Protein AF-A0A177K4I8-F1 (afdb_monomer)

Mean predicted aligned error: 11.08 Å

Foldseek 3Di:
DDDPPPVDPVVVVVVVVVVVCVVVVNDDDDDDDDPVRVVV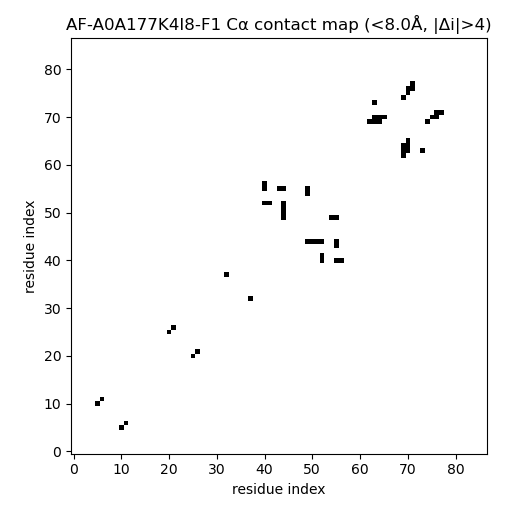LVVQCVVVVPPDSVRSVVVVVVCCVPDQVSVCVPVNHPDDPPPDDDD

Radius of gyration: 19.23 Å; Cα contacts (8 Å, |Δi|>4): 2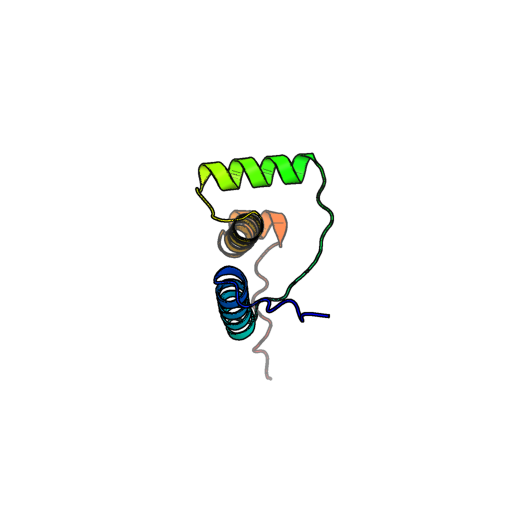9; chains: 1; bounding box: 69×24×41 Å

Structure (mmCIF, N/CA/C/O backbone):
data_AF-A0A177K4I8-F1
#
_entry.id   AF-A0A177K4I8-F1
#
loop_
_atom_site.group_PDB
_atom_site.id
_atom_site.type_symbol
_atom_site.label_atom_id
_atom_site.label_alt_id
_atom_site.label_comp_id
_atom_site.label_asym_id
_atom_site.label_entity_id
_atom_site.label_seq_id
_atom_site.pdbx_PDB_ins_code
_atom_site.Cartn_x
_atom_site.Cartn_y
_atom_site.Cartn_z
_atom_site.occupancy
_atom_site.B_iso_or_equiv
_atom_site.auth_seq_id
_atom_site.auth_comp_id
_atom_site.auth_asym_id
_atom_site.auth_atom_id
_atom_site.pdbx_PDB_model_num
ATOM 1 N N . MET A 1 1 ? 31.441 2.487 -32.619 1.00 40.69 1 MET A N 1
ATOM 2 C CA . MET A 1 1 ? 30.535 2.826 -31.500 1.00 40.69 1 MET A CA 1
ATOM 3 C C . MET A 1 1 ? 29.640 1.620 -31.264 1.00 40.69 1 MET A C 1
ATOM 5 O O . MET A 1 1 ? 28.864 1.345 -32.166 1.00 40.69 1 MET A O 1
ATOM 9 N N . PRO A 1 2 ? 29.776 0.831 -30.184 1.00 48.12 2 PRO A N 1
ATOM 10 C CA . PRO A 1 2 ? 28.866 -0.286 -29.979 1.00 48.12 2 PRO A CA 1
ATOM 11 C C . PRO A 1 2 ? 27.589 0.210 -29.290 1.00 48.12 2 PRO A C 1
ATOM 13 O O . PRO A 1 2 ? 27.647 0.854 -28.239 1.00 48.12 2 PRO A O 1
ATOM 16 N N . GLU A 1 3 ? 26.444 -0.072 -29.913 1.00 50.94 3 GLU A N 1
ATOM 17 C CA . GLU A 1 3 ? 25.116 0.063 -29.318 1.00 50.94 3 GLU A CA 1
ATOM 18 C C . GLU A 1 3 ? 25.059 -0.745 -28.018 1.00 50.94 3 GLU A C 1
ATOM 20 O O . GLU A 1 3 ? 25.390 -1.931 -27.974 1.00 50.94 3 GLU A O 1
ATOM 25 N N . LYS A 1 4 ? 24.661 -0.087 -26.926 1.00 49.38 4 LYS A N 1
ATOM 26 C CA . LYS A 1 4 ? 24.393 -0.758 -25.654 1.00 49.38 4 LYS A CA 1
ATOM 27 C C . LYS A 1 4 ? 23.102 -1.554 -25.794 1.00 49.38 4 LYS A C 1
ATOM 29 O O . LYS A 1 4 ? 22.016 -1.048 -25.515 1.00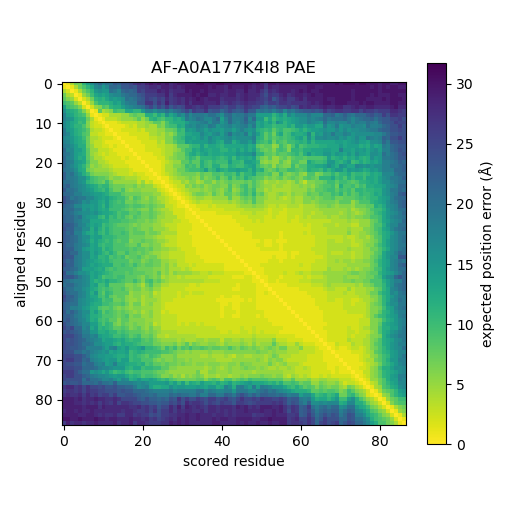 49.38 4 LYS A O 1
ATOM 34 N N . ASP A 1 5 ? 23.256 -2.811 -26.175 1.00 52.16 5 ASP A N 1
ATOM 35 C CA . ASP A 1 5 ? 22.253 -3.851 -26.030 1.00 52.16 5 ASP A CA 1
ATOM 36 C C . ASP A 1 5 ? 21.775 -3.896 -24.573 1.00 52.16 5 ASP A C 1
ATOM 38 O O . ASP A 1 5 ? 22.392 -4.473 -23.674 1.00 52.16 5 ASP A O 1
ATOM 42 N N . SER A 1 6 ? 20.633 -3.261 -24.316 1.00 51.97 6 SER A N 1
ATOM 43 C CA . SER A 1 6 ? 19.902 -3.347 -23.050 1.00 51.97 6 SER A CA 1
ATOM 44 C C . SER A 1 6 ? 19.171 -4.695 -22.940 1.00 51.97 6 SER A C 1
ATOM 46 O O . SER A 1 6 ? 17.999 -4.786 -22.575 1.00 51.97 6 SER A O 1
ATOM 48 N N . THR A 1 7 ? 19.882 -5.779 -23.249 1.00 56.94 7 THR A N 1
ATOM 49 C CA . THR A 1 7 ? 19.392 -7.164 -23.292 1.00 56.94 7 THR A CA 1
ATOM 50 C C . THR A 1 7 ? 19.588 -7.858 -21.944 1.00 56.94 7 THR A C 1
ATOM 52 O O . THR A 1 7 ? 19.722 -9.075 -21.849 1.00 56.94 7 THR A O 1
ATOM 55 N N . THR A 1 8 ? 19.609 -7.095 -20.853 1.00 66.31 8 THR A N 1
ATOM 56 C CA . THR A 1 8 ? 19.714 -7.642 -19.503 1.00 66.31 8 THR A CA 1
ATOM 57 C C . THR A 1 8 ? 18.370 -8.237 -19.071 1.00 66.31 8 THR A C 1
ATOM 59 O O . THR A 1 8 ? 17.295 -7.691 -19.327 1.00 66.31 8 THR A O 1
ATOM 62 N N . ARG A 1 9 ? 18.413 -9.384 -18.381 1.00 64.31 9 ARG A N 1
ATOM 63 C CA . ARG A 1 9 ? 17.241 -10.114 -17.849 1.00 64.31 9 ARG A CA 1
ATOM 64 C C . ARG A 1 9 ? 16.275 -9.210 -17.066 1.00 64.31 9 ARG A C 1
ATOM 66 O O . ARG A 1 9 ? 15.061 -9.403 -17.121 1.00 64.31 9 ARG A O 1
ATOM 73 N N . SER A 1 10 ? 16.816 -8.199 -16.386 1.00 64.19 10 SER A N 1
ATOM 74 C CA . SER A 1 10 ? 16.078 -7.159 -15.665 1.00 64.19 10 SER A CA 1
ATOM 75 C C . SER A 1 10 ? 15.182 -6.323 -16.584 1.00 64.19 10 SER A C 1
ATOM 77 O O . SER A 1 10 ? 14.010 -6.144 -16.269 1.00 64.19 10 SER A O 1
ATOM 79 N N . ALA A 1 11 ? 15.664 -5.892 -17.754 1.00 71.81 11 ALA A N 1
ATOM 80 C CA . ALA A 1 11 ? 14.879 -5.108 -18.709 1.00 71.81 11 ALA A CA 1
ATOM 81 C C . ALA A 1 11 ? 13.677 -5.901 -19.249 1.00 71.81 11 ALA A C 1
ATOM 83 O O . ALA A 1 11 ? 12.564 -5.377 -19.336 1.00 71.81 11 ALA A O 1
ATOM 84 N N . ARG A 1 12 ? 13.859 -7.200 -19.531 1.00 73.88 12 ARG A N 1
ATOM 85 C CA . ARG A 1 12 ? 12.753 -8.099 -19.913 1.00 73.88 12 ARG A CA 1
ATOM 86 C C . ARG A 1 12 ? 11.744 -8.289 -18.776 1.00 73.88 12 ARG A C 1
ATOM 88 O O . ARG A 1 12 ? 10.541 -8.278 -19.030 1.00 73.88 12 ARG A O 1
ATOM 95 N N . SER A 1 13 ? 12.214 -8.427 -17.536 1.00 71.88 13 SER A N 1
ATOM 96 C CA . SER A 1 13 ? 11.349 -8.529 -16.351 1.00 71.88 13 SER A CA 1
ATOM 97 C C . SER A 1 13 ? 10.513 -7.261 -16.146 1.00 71.88 13 SER A C 1
ATOM 99 O O . SER A 1 13 ? 9.297 -7.340 -15.978 1.00 71.88 13 SER A O 1
ATOM 101 N N . MET A 1 14 ? 11.135 -6.086 -16.276 1.00 78.19 14 MET A N 1
ATOM 102 C CA . MET A 1 14 ? 10.459 -4.792 -16.167 1.00 78.19 14 MET A CA 1
ATOM 103 C C . MET A 1 14 ? 9.413 -4.590 -17.266 1.00 78.19 14 MET A C 1
ATOM 105 O O . MET A 1 14 ? 8.308 -4.144 -16.971 1.00 78.19 14 MET A O 1
ATOM 109 N N . ARG A 1 15 ? 9.708 -4.988 -18.514 1.00 76.12 15 ARG A N 1
ATOM 110 C CA . ARG A 1 15 ? 8.720 -4.967 -19.609 1.00 76.12 15 ARG A CA 1
ATOM 111 C C . ARG A 1 15 ? 7.524 -5.876 -19.317 1.00 76.12 15 ARG A C 1
ATOM 113 O O . ARG A 1 15 ? 6.389 -5.453 -19.491 1.00 76.12 15 ARG A O 1
ATOM 120 N N . ARG A 1 16 ? 7.756 -7.097 -18.821 1.00 78.44 16 ARG A N 1
ATOM 121 C CA . ARG A 1 16 ? 6.675 -8.025 -18.428 1.00 78.44 16 ARG A CA 1
ATOM 122 C C . ARG A 1 16 ? 5.860 -7.521 -17.237 1.00 78.44 16 ARG A C 1
ATOM 124 O O . ARG A 1 16 ? 4.665 -7.784 -17.180 1.00 78.44 16 ARG A O 1
ATOM 131 N N . LYS A 1 17 ? 6.489 -6.844 -16.271 1.00 79.31 17 LYS A N 1
ATOM 132 C CA . LYS A 1 17 ? 5.779 -6.196 -15.158 1.00 79.31 17 LYS A CA 1
ATOM 133 C C . LYS A 1 17 ? 4.878 -5.083 -15.694 1.00 79.31 17 LYS A C 1
ATOM 135 O O . LYS A 1 17 ? 3.689 -5.106 -15.414 1.00 79.31 17 LYS A O 1
ATOM 140 N N . LYS A 1 18 ? 5.420 -4.206 -16.545 1.00 77.06 18 LYS A N 1
ATOM 141 C CA . LYS A 1 18 ? 4.672 -3.110 -17.168 1.00 77.06 18 LYS A CA 1
ATOM 142 C C . LYS A 1 18 ? 3.463 -3.607 -17.965 1.00 77.06 18 LYS A C 1
ATOM 144 O O . LYS A 1 18 ? 2.369 -3.120 -17.754 1.00 77.06 18 LYS A O 1
ATOM 149 N N . LEU A 1 19 ? 3.631 -4.633 -18.802 1.00 78.56 19 LEU A N 1
ATOM 150 C CA . LEU A 1 19 ? 2.513 -5.208 -19.562 1.00 78.56 19 LEU A CA 1
ATOM 151 C C . LEU A 1 19 ? 1.393 -5.752 -18.659 1.00 78.56 19 LEU A C 1
ATOM 153 O O . LEU A 1 19 ? 0.224 -5.639 -19.009 1.00 78.56 19 LEU A O 1
ATOM 157 N N . ARG A 1 20 ? 1.739 -6.332 -17.500 1.00 79.56 20 ARG A N 1
ATOM 158 C CA . ARG A 1 20 ? 0.745 -6.786 -16.514 1.00 79.56 20 ARG A CA 1
ATOM 159 C C . ARG A 1 20 ? 0.042 -5.619 -15.824 1.00 79.56 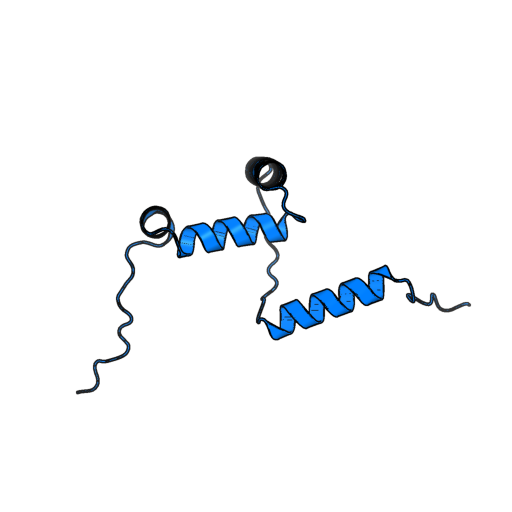20 ARG A C 1
ATOM 161 O O . ARG A 1 20 ? -1.165 -5.690 -15.640 1.00 79.56 20 ARG A O 1
ATOM 168 N N . GLU A 1 21 ? 0.786 -4.577 -15.459 1.00 82.44 21 GLU A N 1
ATOM 169 C CA . GLU A 1 21 ? 0.233 -3.335 -14.897 1.00 82.44 21 GLU A CA 1
ATOM 170 C C . GLU A 1 21 ? -0.754 -2.689 -15.887 1.00 82.44 21 GLU A C 1
ATOM 172 O O . GLU A 1 21 ? -1.894 -2.409 -15.522 1.00 82.44 21 GLU A O 1
ATOM 177 N N . ASP A 1 22 ? -0.352 -2.547 -17.153 1.00 78.31 22 ASP A N 1
ATOM 178 C CA . ASP A 1 22 ? -1.170 -1.953 -18.214 1.00 78.31 22 ASP A CA 1
ATOM 179 C C . ASP A 1 22 ? -2.450 -2.776 -18.464 1.00 78.31 22 ASP A C 1
ATOM 181 O O . ASP A 1 22 ? -3.544 -2.217 -18.536 1.00 78.31 22 ASP A O 1
ATOM 185 N N . ALA A 1 23 ? -2.342 -4.110 -18.531 1.00 78.44 23 ALA A N 1
ATOM 186 C CA . ALA A 1 23 ? -3.491 -4.999 -18.728 1.00 78.44 23 ALA A CA 1
ATOM 187 C C . ALA A 1 23 ? -4.493 -4.964 -17.562 1.00 78.44 23 ALA A C 1
ATOM 189 O O . ALA A 1 23 ? -5.689 -5.143 -17.774 1.00 78.44 23 ALA A O 1
ATOM 190 N N . ALA A 1 24 ? -4.017 -4.721 -16.340 1.00 81.81 24 ALA A N 1
ATOM 191 C CA . ALA A 1 24 ? -4.860 -4.587 -15.158 1.00 81.81 24 ALA A CA 1
ATOM 192 C C . ALA A 1 24 ? -5.354 -3.142 -14.926 1.00 81.81 24 ALA A C 1
ATOM 194 O O . ALA A 1 24 ? -5.988 -2.867 -13.911 1.00 81.81 24 ALA A O 1
ATOM 195 N N . GLY A 1 25 ? -5.082 -2.217 -15.856 1.00 87.00 25 GLY A N 1
ATOM 196 C CA . GLY A 1 25 ? -5.578 -0.841 -15.808 1.00 87.00 25 GLY A CA 1
ATOM 197 C C . GLY A 1 25 ? -4.873 0.057 -14.788 1.00 87.00 25 GLY A C 1
ATOM 198 O O . GLY A 1 25 ? -5.406 1.114 -14.439 1.00 87.00 25 GLY A O 1
ATOM 199 N N . TYR A 1 26 ? -3.684 -0.330 -14.309 1.00 81.62 26 TYR A N 1
ATOM 200 C CA . TYR A 1 26 ? -2.920 0.478 -13.360 1.00 81.62 26 TYR A CA 1
ATOM 201 C C . TYR A 1 26 ? -2.559 1.823 -13.996 1.00 81.62 26 TYR A C 1
ATOM 203 O O . TYR A 1 26 ? -2.004 1.892 -15.093 1.00 81.62 26 TYR A O 1
ATOM 211 N N . ARG A 1 27 ? -2.832 2.915 -13.279 1.00 83.69 27 ARG A N 1
ATOM 212 C CA . ARG A 1 27 ? -2.404 4.260 -13.676 1.00 83.69 27 ARG A CA 1
ATOM 213 C C . ARG A 1 27 ? -1.191 4.666 -12.858 1.00 83.69 27 ARG A C 1
ATOM 215 O O . ARG A 1 27 ? -1.195 4.558 -11.635 1.00 83.69 27 ARG A O 1
ATOM 222 N N . ARG A 1 28 ? -0.149 5.146 -13.538 1.00 81.06 28 ARG A N 1
ATOM 223 C CA . ARG A 1 28 ? 1.042 5.681 -12.878 1.00 81.06 28 ARG A CA 1
ATOM 224 C C . ARG A 1 28 ? 0.838 7.144 -12.536 1.00 81.06 28 ARG A C 1
ATOM 226 O O . ARG A 1 28 ? 0.562 7.953 -13.417 1.00 81.06 28 ARG A O 1
ATOM 233 N N . SER A 1 29 ? 1.079 7.462 -11.275 1.00 81.00 29 SER A N 1
ATOM 234 C CA . SER A 1 29 ? 1.065 8.821 -10.760 1.00 81.00 29 SER A CA 1
ATOM 235 C C . SER A 1 29 ? 2.341 9.075 -9.966 1.00 81.00 29 SER A C 1
ATOM 237 O O . SER A 1 29 ? 2.828 8.190 -9.261 1.00 81.00 29 SER A O 1
ATOM 239 N N . THR A 1 30 ? 2.884 10.285 -10.082 1.00 86.19 30 THR A N 1
ATOM 240 C CA . THR A 1 30 ? 4.074 10.714 -9.340 1.00 86.19 30 THR A CA 1
ATOM 241 C C . THR A 1 30 ? 3.649 11.690 -8.255 1.00 86.19 30 THR A C 1
ATOM 243 O O . THR A 1 30 ? 3.035 12.711 -8.556 1.00 86.19 30 THR A O 1
ATOM 246 N N . TYR A 1 31 ? 3.998 11.392 -7.003 1.00 85.44 31 TYR A N 1
ATOM 247 C CA . TYR A 1 31 ? 3.667 12.223 -5.846 1.00 85.44 31 TYR A CA 1
ATOM 248 C C . TYR A 1 31 ? 4.917 12.518 -5.019 1.00 85.44 31 TYR A C 1
ATOM 250 O O . TYR A 1 31 ? 5.781 11.653 -4.857 1.00 85.44 31 TYR A O 1
ATOM 258 N N . ALA A 1 32 ? 4.991 13.727 -4.466 1.00 90.25 32 ALA A N 1
ATOM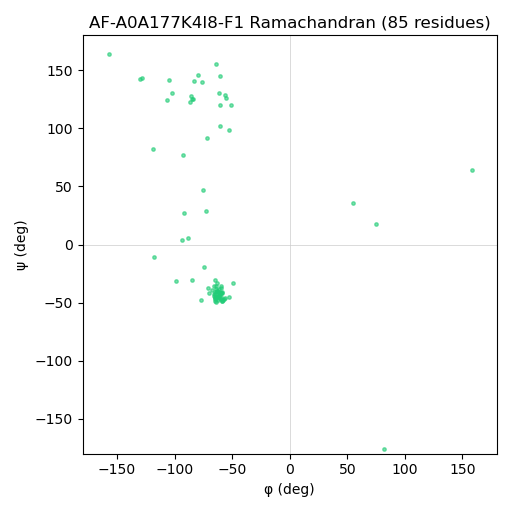 259 C CA . ALA A 1 32 ? 5.969 14.062 -3.441 1.00 90.25 32 ALA A CA 1
ATOM 260 C C . ALA A 1 32 ? 5.418 13.648 -2.071 1.00 90.25 32 ALA A C 1
ATOM 262 O O . ALA A 1 32 ? 4.320 14.052 -1.692 1.00 90.25 32 ALA A O 1
ATOM 263 N N . LEU A 1 33 ? 6.175 12.833 -1.338 1.00 90.00 33 LEU A N 1
ATOM 264 C CA . LEU A 1 33 ? 5.826 12.401 0.014 1.00 90.00 33 LEU A CA 1
ATOM 265 C C . LEU A 1 33 ? 6.683 13.149 1.031 1.00 90.00 33 LEU A C 1
ATOM 267 O O . LEU A 1 33 ? 7.876 13.360 0.807 1.00 90.00 33 LEU A O 1
ATOM 271 N N . SER A 1 34 ? 6.081 13.516 2.162 1.00 95.94 34 SER A N 1
ATOM 272 C CA . SER A 1 34 ? 6.837 14.065 3.289 1.00 95.94 34 SER A CA 1
ATOM 273 C C . SER A 1 34 ? 7.813 13.014 3.849 1.00 95.94 34 SER A C 1
ATOM 275 O O . SER A 1 34 ? 7.542 11.813 3.718 1.00 95.94 34 SER A O 1
ATOM 277 N N . PRO A 1 35 ? 8.911 13.418 4.517 1.00 95.69 35 PRO A N 1
ATOM 278 C CA . PRO A 1 35 ? 9.830 12.474 5.160 1.00 95.69 35 PRO A CA 1
ATOM 279 C C . PRO A 1 35 ? 9.110 11.506 6.110 1.00 95.69 35 PRO A C 1
ATOM 281 O O . PRO A 1 35 ? 9.279 10.293 6.007 1.00 95.69 35 PRO A O 1
ATOM 284 N N . THR A 1 36 ? 8.198 12.025 6.937 1.00 96.88 36 THR A N 1
ATOM 285 C CA . THR A 1 36 ? 7.372 11.225 7.852 1.00 96.88 36 THR A CA 1
ATOM 286 C C . THR A 1 36 ? 6.536 10.181 7.112 1.00 96.88 36 THR A C 1
ATOM 288 O O . THR A 1 36 ? 6.436 9.033 7.544 1.00 96.88 36 THR A O 1
ATOM 291 N N . SER A 1 37 ? 5.945 10.549 5.972 1.00 94.56 37 SER A N 1
ATOM 292 C CA . SER A 1 37 ? 5.159 9.621 5.153 1.00 94.56 37 SER A CA 1
ATOM 293 C C . SER A 1 37 ? 6.024 8.488 4.594 1.00 94.56 37 SER A C 1
ATOM 295 O O . SER A 1 37 ? 5.577 7.343 4.562 1.00 94.56 37 SER A O 1
ATOM 297 N N . ILE A 1 38 ? 7.263 8.781 4.187 1.00 94.94 38 ILE A N 1
ATOM 298 C CA . ILE A 1 38 ? 8.209 7.768 3.697 1.00 94.94 38 ILE A CA 1
ATOM 299 C C . ILE A 1 38 ? 8.558 6.781 4.815 1.00 94.94 38 ILE A C 1
ATOM 301 O O . ILE A 1 38 ? 8.509 5.571 4.587 1.00 94.94 38 ILE A O 1
ATOM 305 N N . ASP A 1 39 ? 8.839 7.274 6.021 1.00 97.06 39 ASP A N 1
ATOM 306 C CA . ASP A 1 39 ? 9.167 6.424 7.171 1.00 97.06 39 ASP A CA 1
ATOM 307 C C . ASP A 1 39 ? 8.012 5.490 7.544 1.00 97.06 39 ASP A C 1
ATOM 309 O O . ASP A 1 39 ? 8.221 4.308 7.829 1.00 97.06 39 ASP A O 1
ATOM 313 N N . ILE A 1 40 ? 6.778 5.998 7.514 1.00 96.19 40 ILE A N 1
ATOM 314 C CA . ILE A 1 40 ? 5.575 5.192 7.753 1.00 96.19 40 ILE A CA 1
ATOM 315 C C . ILE A 1 40 ? 5.445 4.102 6.683 1.00 96.19 40 ILE A C 1
ATOM 317 O O . ILE A 1 40 ? 5.255 2.932 7.023 1.00 96.19 40 ILE A O 1
ATOM 321 N N . VAL A 1 41 ? 5.596 4.454 5.401 1.00 95.81 41 VAL A N 1
ATOM 322 C CA . VAL A 1 41 ? 5.529 3.488 4.292 1.00 95.81 41 VAL A CA 1
ATOM 323 C C . VAL A 1 41 ? 6.602 2.408 4.438 1.00 95.81 41 VAL A C 1
ATOM 325 O O . VAL A 1 41 ? 6.300 1.231 4.247 1.00 95.81 41 VAL A O 1
ATOM 328 N N . GLU A 1 42 ? 7.833 2.754 4.820 1.00 96.50 42 GLU A N 1
ATOM 329 C CA . GLU A 1 42 ? 8.893 1.762 5.042 1.00 96.50 42 GLU A CA 1
ATOM 330 C C . GLU A 1 42 ? 8.596 0.833 6.222 1.00 96.50 42 GLU A C 1
ATOM 332 O O . GLU A 1 42 ? 8.753 -0.383 6.091 1.00 96.50 42 GLU A O 1
ATOM 337 N N . LYS A 1 43 ? 8.100 1.364 7.346 1.00 96.94 43 LYS A N 1
ATOM 338 C CA . LYS A 1 43 ? 7.703 0.546 8.505 1.00 96.94 43 LYS A CA 1
ATOM 339 C C . LYS A 1 43 ? 6.604 -0.452 8.139 1.00 96.94 43 LYS A C 1
ATOM 341 O O . LYS A 1 43 ? 6.698 -1.629 8.488 1.00 96.94 43 LYS A O 1
ATOM 346 N N . ILE A 1 44 ? 5.583 -0.010 7.403 1.00 95.88 44 ILE A N 1
ATOM 347 C CA . ILE A 1 44 ? 4.493 -0.884 6.942 1.00 95.88 44 ILE A CA 1
ATOM 348 C C . ILE A 1 44 ? 5.028 -1.919 5.949 1.00 95.88 44 ILE A C 1
ATOM 350 O O . ILE A 1 44 ? 4.714 -3.102 6.076 1.00 95.88 44 ILE A O 1
ATOM 354 N N . ARG A 1 45 ? 5.879 -1.502 5.001 1.00 96.88 45 ARG A N 1
ATOM 355 C CA . ARG A 1 45 ? 6.502 -2.401 4.022 1.00 96.88 45 ARG A CA 1
ATOM 356 C C . ARG A 1 45 ? 7.265 -3.530 4.707 1.00 96.88 45 ARG A C 1
ATOM 358 O O . ARG A 1 45 ? 7.109 -4.680 4.311 1.00 96.88 45 ARG A O 1
ATOM 365 N N . GLN A 1 46 ? 8.070 -3.213 5.720 1.00 96.25 46 GLN A N 1
ATOM 366 C CA . GLN A 1 46 ? 8.831 -4.206 6.482 1.00 96.25 46 GLN A CA 1
ATOM 367 C C . GLN A 1 46 ? 7.903 -5.145 7.259 1.00 96.25 46 GLN A C 1
ATOM 369 O O . GLN A 1 46 ? 8.048 -6.361 7.161 1.00 96.25 46 GLN A O 1
ATOM 374 N N . ARG A 1 47 ? 6.904 -4.595 7.962 1.00 96.56 47 ARG A N 1
ATOM 375 C CA . ARG A 1 47 ? 5.939 -5.377 8.749 1.00 96.56 47 ARG A CA 1
ATOM 376 C C . ARG A 1 47 ? 5.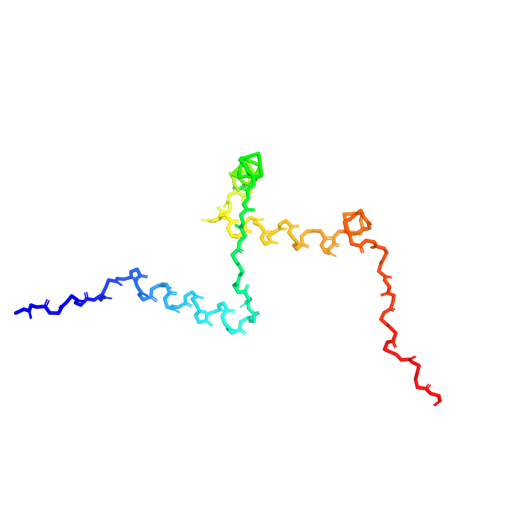125 -6.354 7.897 1.00 96.56 47 ARG A C 1
ATOM 378 O O . ARG A 1 47 ? 4.894 -7.476 8.328 1.00 96.56 47 ARG A O 1
ATOM 385 N N . LEU A 1 48 ? 4.686 -5.926 6.715 1.00 93.62 48 LEU A N 1
ATOM 386 C CA . LEU A 1 48 ? 3.878 -6.731 5.789 1.00 93.62 48 LEU A CA 1
ATOM 387 C C . LEU A 1 48 ? 4.719 -7.465 4.734 1.00 93.62 48 LEU A C 1
ATOM 389 O O . LEU A 1 48 ? 4.168 -8.093 3.835 1.00 93.62 48 LEU A O 1
ATOM 393 N N . THR A 1 49 ? 6.048 -7.363 4.826 1.00 94.69 49 THR A N 1
ATOM 394 C CA . THR A 1 49 ? 7.001 -8.030 3.926 1.00 94.69 49 THR A CA 1
ATOM 395 C C . THR A 1 49 ? 6.759 -7.722 2.439 1.00 94.69 49 THR A C 1
ATOM 397 O O . THR A 1 49 ? 6.950 -8.565 1.563 1.00 94.69 49 THR A O 1
ATOM 400 N N . LEU A 1 50 ? 6.336 -6.490 2.136 1.00 93.00 50 LEU A N 1
ATOM 401 C CA . LEU A 1 50 ? 5.936 -6.094 0.787 1.00 93.00 50 LEU A CA 1
ATOM 402 C C . LEU A 1 50 ? 7.144 -5.776 -0.114 1.00 93.00 50 LEU A C 1
ATOM 404 O O . LEU A 1 50 ? 8.154 -5.219 0.341 1.00 93.00 50 LEU A O 1
ATOM 408 N N . PRO A 1 51 ? 7.046 -6.086 -1.422 1.00 90.00 51 PRO A N 1
ATOM 409 C CA . PRO A 1 51 ? 8.191 -6.064 -2.331 1.00 90.00 51 PRO A CA 1
ATOM 410 C C . PRO A 1 51 ? 8.648 -4.652 -2.720 1.00 90.00 51 PRO A C 1
ATOM 412 O O . PRO A 1 51 ? 9.768 -4.480 -3.196 1.00 90.00 51 PRO A O 1
ATOM 415 N N . SER A 1 52 ? 7.803 -3.633 -2.558 1.00 92.00 52 SER A N 1
ATOM 416 C CA . SER A 1 52 ? 8.123 -2.256 -2.938 1.00 92.00 52 SER A CA 1
ATOM 417 C C . SER A 1 52 ? 7.280 -1.242 -2.168 1.00 92.00 52 SER A C 1
ATOM 419 O O . SER A 1 52 ? 6.239 -1.581 -1.610 1.00 92.00 52 SER A O 1
ATOM 421 N N . ARG A 1 53 ? 7.711 0.027 -2.178 1.00 91.69 53 ARG A N 1
ATOM 422 C CA . ARG A 1 53 ? 6.913 1.154 -1.660 1.00 91.69 53 ARG A CA 1
ATOM 423 C C . ARG A 1 53 ? 5.580 1.292 -2.387 1.00 91.69 53 ARG A C 1
ATOM 425 O O . ARG A 1 53 ? 4.568 1.533 -1.751 1.00 91.69 53 ARG A O 1
ATOM 432 N N . GLU A 1 54 ? 5.593 1.108 -3.705 1.00 90.88 54 GLU A N 1
ATOM 433 C CA . GLU A 1 54 ? 4.392 1.122 -4.546 1.00 90.88 54 GLU A CA 1
ATOM 434 C C . GLU A 1 54 ? 3.382 0.065 -4.080 1.00 90.88 54 GLU A C 1
ATOM 436 O O . GLU A 1 54 ? 2.220 0.391 -3.864 1.00 90.88 54 GLU A O 1
ATOM 441 N N . ALA A 1 55 ? 3.833 -1.171 -3.834 1.00 90.06 55 ALA A N 1
ATOM 442 C CA . ALA A 1 55 ? 2.970 -2.233 -3.322 1.00 90.06 55 ALA A CA 1
ATOM 443 C C . ALA A 1 55 ? 2.387 -1.881 -1.946 1.00 90.06 55 ALA A C 1
ATOM 445 O O . ALA A 1 55 ? 1.216 -2.144 -1.691 1.00 90.06 55 ALA A O 1
ATOM 446 N N . THR A 1 56 ? 3.178 -1.246 -1.078 1.00 95.00 56 THR A N 1
ATOM 447 C CA . THR A 1 56 ? 2.700 -0.771 0.225 1.00 95.00 56 THR A CA 1
ATOM 448 C C . THR A 1 56 ? 1.652 0.326 0.101 1.00 95.00 56 THR A C 1
ATOM 450 O O . THR A 1 56 ? 0.629 0.255 0.772 1.00 95.00 56 THR A O 1
ATOM 453 N N . ILE A 1 57 ? 1.884 1.330 -0.748 1.00 93.81 57 ILE A N 1
ATOM 454 C CA . ILE A 1 57 ? 0.930 2.424 -0.958 1.00 93.81 57 ILE A CA 1
ATOM 455 C C . ILE A 1 57 ? -0.382 1.866 -1.515 1.00 93.81 57 ILE A C 1
ATOM 457 O O . ILE A 1 57 ? -1.439 2.178 -0.976 1.00 93.81 57 ILE A O 1
ATOM 461 N N . ASN A 1 58 ? -0.320 0.983 -2.515 1.00 92.19 58 ASN A N 1
ATOM 462 C CA . ASN A 1 58 ? -1.514 0.345 -3.069 1.00 92.19 58 ASN A CA 1
ATOM 463 C C . ASN A 1 58 ? -2.269 -0.458 -2.004 1.00 92.19 58 ASN A C 1
ATOM 465 O O . ASN A 1 58 ? -3.463 -0.248 -1.836 1.00 92.19 58 ASN A O 1
ATOM 469 N N . ALA A 1 59 ? -1.577 -1.279 -1.207 1.00 93.00 59 ALA A N 1
ATOM 470 C CA . ALA A 1 59 ? -2.209 -2.051 -0.136 1.00 93.00 59 ALA A CA 1
ATOM 471 C C . ALA A 1 59 ? -2.902 -1.163 0.914 1.00 93.00 59 ALA A C 1
ATOM 473 O O . ALA A 1 59 ? -3.968 -1.515 1.413 1.00 93.00 59 ALA A O 1
ATOM 474 N N . ILE A 1 60 ? -2.321 -0.003 1.248 1.00 93.38 60 ILE A N 1
ATOM 475 C CA . ILE A 1 60 ? -2.945 0.970 2.157 1.00 93.38 60 ILE A CA 1
ATOM 476 C C . ILE A 1 60 ? -4.221 1.541 1.531 1.00 93.38 60 ILE A C 1
ATOM 478 O O . ILE A 1 60 ? -5.261 1.558 2.185 1.00 93.38 60 ILE A O 1
ATOM 482 N N . LEU A 1 61 ? -4.161 1.981 0.273 1.00 92.50 61 LEU A N 1
ATOM 483 C CA . LEU A 1 61 ? -5.311 2.569 -0.422 1.00 92.50 61 LEU A CA 1
ATOM 484 C C . LEU A 1 61 ? -6.442 1.549 -0.620 1.00 92.50 61 LEU A C 1
ATOM 486 O O . LEU A 1 61 ? -7.603 1.852 -0.357 1.00 92.50 61 LEU A O 1
ATOM 490 N N . GLU A 1 62 ? -6.107 0.317 -0.998 1.00 92.44 62 GLU A N 1
ATOM 491 C CA . GLU A 1 62 ? -7.055 -0.796 -1.119 1.00 92.44 62 GLU A CA 1
ATOM 492 C C . GLU A 1 62 ? -7.665 -1.167 0.242 1.00 92.44 62 GLU A C 1
ATOM 494 O O . GLU A 1 62 ? -8.852 -1.496 0.340 1.00 92.44 62 GLU A O 1
ATOM 499 N N . ARG A 1 63 ? -6.887 -1.071 1.330 1.00 91.56 63 ARG A N 1
ATOM 500 C CA . ARG A 1 63 ? -7.407 -1.280 2.685 1.00 91.56 63 ARG A CA 1
ATOM 501 C C . ARG A 1 63 ? -8.378 -0.178 3.103 1.00 91.56 63 ARG A C 1
ATOM 503 O O . ARG A 1 63 ? -9.392 -0.497 3.716 1.00 91.56 63 ARG A O 1
ATOM 510 N N . ILE A 1 64 ? -8.099 1.079 2.754 1.00 90.50 64 ILE A N 1
ATOM 511 C CA . ILE A 1 64 ? -9.018 2.202 2.993 1.00 90.50 64 ILE A CA 1
ATOM 512 C C . ILE A 1 64 ? -10.336 1.991 2.237 1.00 90.50 64 ILE A C 1
ATOM 514 O O . ILE A 1 64 ? -11.396 2.243 2.793 1.00 90.50 64 ILE A O 1
ATOM 518 N N . ASP A 1 65 ? -10.300 1.505 0.994 1.00 88.25 65 ASP A N 1
ATOM 519 C CA . ASP A 1 65 ? -11.518 1.307 0.196 1.00 88.25 65 ASP A CA 1
ATOM 520 C C . ASP A 1 65 ? -12.399 0.140 0.692 1.00 88.25 65 ASP A C 1
ATOM 522 O O . ASP A 1 65 ? -13.639 0.228 0.671 1.00 88.25 65 ASP A O 1
ATOM 526 N N . SER A 1 66 ? -11.749 -0.939 1.149 1.00 89.31 66 SER A N 1
ATOM 527 C CA . SER A 1 66 ? -12.390 -2.192 1.571 1.00 89.31 66 SER A CA 1
ATOM 528 C C . SER A 1 66 ? -12.877 -2.201 3.023 1.00 89.31 66 SER A C 1
ATOM 530 O O . SER A 1 66 ? -13.867 -2.873 3.319 1.00 89.31 66 SER A O 1
ATOM 532 N N . ASP A 1 67 ? -12.224 -1.470 3.927 1.00 91.44 67 ASP A N 1
ATOM 533 C CA . ASP A 1 67 ? -12.619 -1.372 5.333 1.00 91.44 67 ASP A CA 1
ATOM 534 C C . ASP A 1 67 ? -13.651 -0.256 5.531 1.00 91.44 67 ASP A C 1
ATOM 536 O O . ASP A 1 67 ? -13.404 0.902 5.207 1.00 91.44 67 ASP A O 1
ATOM 540 N N . ILE A 1 68 ? -14.823 -0.593 6.075 1.00 84.56 68 ILE A N 1
ATOM 541 C CA . ILE A 1 68 ? -15.936 0.355 6.197 1.00 84.56 68 ILE A CA 1
ATOM 542 C C . ILE A 1 68 ? -15.616 1.549 7.105 1.00 84.56 68 ILE A C 1
ATOM 544 O O . ILE A 1 68 ? -16.090 2.651 6.833 1.00 84.56 68 ILE A O 1
ATOM 548 N N . LEU A 1 69 ? -14.810 1.348 8.153 1.00 88.06 69 LEU A N 1
ATOM 549 C CA . LEU A 1 69 ? -14.465 2.405 9.100 1.00 88.06 69 LEU A CA 1
ATOM 550 C C . LEU A 1 69 ? -13.421 3.341 8.496 1.00 88.06 69 LEU A C 1
ATOM 552 O O . LEU A 1 69 ? -13.626 4.552 8.493 1.00 88.06 69 LEU A O 1
ATOM 556 N N . LEU A 1 70 ? -12.355 2.784 7.911 1.00 87.62 70 LEU A N 1
ATOM 557 C CA . LEU A 1 70 ? -11.328 3.589 7.238 1.00 87.62 70 LEU A CA 1
ATOM 558 C C . LEU A 1 70 ? -11.910 4.332 6.038 1.00 87.62 70 LEU A C 1
ATOM 560 O O . LEU A 1 70 ? -11.614 5.503 5.817 1.00 87.62 70 LEU A O 1
ATOM 564 N N . ARG A 1 71 ? -12.791 3.682 5.279 1.00 88.75 71 ARG A N 1
ATOM 565 C CA . ARG A 1 71 ? -13.497 4.341 4.189 1.00 88.75 71 ARG A CA 1
ATOM 566 C C . ARG A 1 71 ? -14.292 5.531 4.697 1.00 88.75 71 ARG A C 1
ATOM 568 O O . ARG A 1 71 ? -14.202 6.600 4.109 1.00 88.75 71 ARG A O 1
ATOM 575 N N . TYR A 1 72 ? -15.067 5.345 5.761 1.00 86.19 72 TYR A N 1
ATOM 576 C CA . TYR A 1 72 ? -15.858 6.428 6.327 1.00 86.19 72 TYR A CA 1
ATOM 577 C C . TYR A 1 72 ? -14.971 7.593 6.789 1.00 86.19 72 TYR A C 1
ATOM 579 O O . TYR A 1 72 ? -15.296 8.743 6.508 1.00 86.19 72 TYR A O 1
ATOM 587 N N . GLU A 1 73 ? -13.832 7.300 7.420 1.00 89.38 73 GLU A N 1
ATOM 588 C CA . GLU A 1 73 ? -12.867 8.298 7.895 1.00 89.38 73 GLU A CA 1
ATOM 589 C C . GLU A 1 73 ? -12.216 9.101 6.755 1.00 89.38 73 GLU A C 1
ATOM 591 O O . GLU A 1 73 ? -12.132 10.324 6.836 1.00 89.38 73 GLU A O 1
ATOM 596 N N . PHE A 1 74 ? -11.775 8.435 5.683 1.00 87.75 74 PHE A N 1
ATOM 597 C CA . PHE A 1 74 ? -10.984 9.072 4.621 1.00 87.75 74 PHE A CA 1
ATOM 598 C C . PHE A 1 74 ? -11.789 9.487 3.382 1.00 87.75 74 PHE A C 1
ATOM 600 O O . PHE A 1 74 ? -11.424 10.448 2.708 1.00 87.75 74 PHE A O 1
ATOM 607 N N . LEU A 1 75 ? -12.850 8.753 3.047 1.00 87.06 75 LEU A N 1
ATOM 608 C CA . LEU A 1 75 ? -13.646 8.918 1.822 1.00 87.06 75 LEU A CA 1
ATOM 609 C C . LEU A 1 75 ? -15.113 9.285 2.104 1.00 87.06 75 LEU A C 1
ATOM 611 O O . LEU A 1 75 ? -15.835 9.644 1.173 1.00 87.06 75 LEU A O 1
ATOM 615 N N . GLY A 1 76 ? -15.560 9.209 3.360 1.00 85.25 76 GLY A N 1
ATOM 616 C CA . GLY A 1 76 ? -16.948 9.438 3.749 1.00 85.25 76 GLY A CA 1
ATOM 617 C C . GLY A 1 76 ? -17.861 8.219 3.539 1.00 85.25 76 GLY A C 1
ATOM 618 O O . GLY A 1 76 ? -17.408 7.122 3.187 1.00 85.25 76 GLY A O 1
ATOM 619 N N . PRO A 1 77 ? -19.176 8.371 3.790 1.00 80.19 77 PRO A N 1
ATOM 620 C CA . PRO A 1 77 ? -20.133 7.285 3.618 1.00 80.19 77 PRO A CA 1
ATOM 621 C C . PRO A 1 77 ? -20.161 6.813 2.161 1.00 80.19 77 PRO A C 1
ATOM 623 O O . PRO A 1 77 ? -20.049 7.614 1.234 1.00 80.19 77 PRO A O 1
ATOM 626 N N . ARG A 1 78 ? -20.360 5.503 1.947 1.00 71.19 78 ARG A N 1
ATOM 627 C CA . ARG A 1 78 ? -20.675 4.982 0.609 1.00 71.19 78 ARG A CA 1
ATOM 628 C C . ARG A 1 78 ? -21.978 5.621 0.157 1.00 71.19 78 ARG A C 1
ATOM 630 O O . ARG A 1 78 ? -23.048 5.213 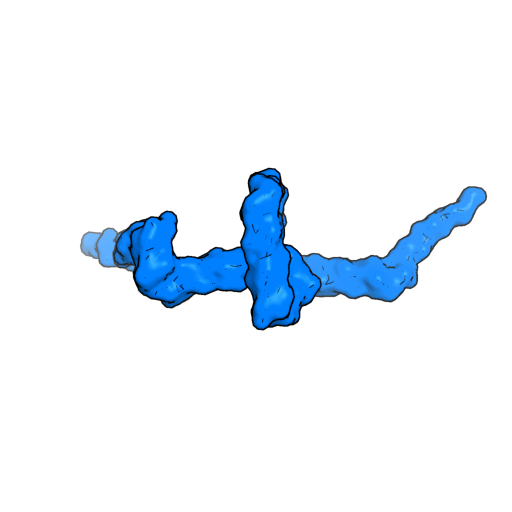0.602 1.00 71.19 78 ARG A O 1
ATOM 637 N N . THR A 1 79 ? -21.897 6.615 -0.717 1.00 67.50 79 THR A N 1
ATOM 638 C CA . THR A 1 79 ? -23.067 7.058 -1.461 1.00 67.50 79 THR A CA 1
ATOM 639 C C . THR A 1 79 ? -23.527 5.848 -2.271 1.00 67.50 79 THR A C 1
ATOM 641 O O . THR A 1 79 ? -22.720 5.323 -3.042 1.00 67.50 79 THR A O 1
ATOM 644 N N . PRO A 1 80 ? -24.760 5.346 -2.085 1.00 62.75 80 PRO A N 1
ATOM 645 C CA . PRO A 1 80 ? -25.291 4.368 -3.015 1.00 62.75 80 PRO A CA 1
ATOM 646 C C . PRO A 1 80 ? -25.226 5.007 -4.399 1.00 62.75 80 PRO A C 1
ATOM 648 O O . PRO A 1 80 ? -25.619 6.169 -4.567 1.00 62.75 80 PRO A O 1
ATOM 651 N N . ASP A 1 81 ? -24.645 4.275 -5.345 1.00 59.59 81 ASP A N 1
ATOM 652 C CA . ASP A 1 81 ? -24.513 4.723 -6.720 1.00 59.59 81 ASP A CA 1
ATOM 653 C C . ASP A 1 81 ? -25.902 5.169 -7.184 1.00 59.59 81 ASP A C 1
ATOM 655 O O . ASP A 1 81 ? -26.855 4.387 -7.159 1.00 59.59 81 ASP A O 1
ATOM 659 N N . ARG A 1 82 ? -26.064 6.439 -7.572 1.00 55.84 82 ARG A N 1
ATOM 660 C CA . ARG A 1 82 ? -27.334 6.947 -8.128 1.00 55.84 82 ARG A CA 1
ATOM 661 C C . ARG A 1 82 ? -27.563 6.415 -9.553 1.00 55.84 82 ARG A C 1
ATOM 663 O O . ARG A 1 82 ? -28.199 7.075 -10.366 1.00 55.84 82 ARG A O 1
ATOM 670 N N . ALA A 1 83 ? -27.043 5.233 -9.863 1.00 53.56 83 ALA A N 1
ATOM 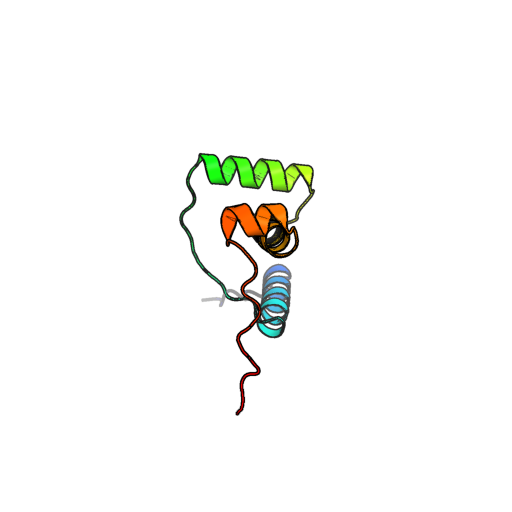671 C CA . ALA A 1 83 ? -27.259 4.503 -11.095 1.00 53.56 83 ALA A CA 1
ATOM 672 C C . ALA A 1 83 ? -28.435 3.544 -10.874 1.00 53.56 83 ALA A C 1
ATOM 674 O O . ALA A 1 83 ? -28.238 2.380 -10.549 1.00 53.56 83 ALA A O 1
ATOM 675 N N . ASN A 1 84 ? -29.646 4.110 -10.905 1.00 53.91 84 ASN A N 1
ATOM 676 C CA . ASN A 1 84 ? -30.939 3.491 -11.251 1.00 53.91 84 ASN A CA 1
ATOM 677 C C . ASN A 1 84 ? -32.074 4.326 -10.641 1.00 53.91 84 ASN A C 1
ATOM 679 O O . ASN A 1 84 ? -32.814 3.901 -9.756 1.00 53.91 84 ASN A O 1
ATOM 683 N N . LYS A 1 85 ? -32.195 5.564 -11.117 1.00 50.34 85 LYS A N 1
ATOM 684 C CA . LYS A 1 85 ? -33.499 6.208 -11.265 1.00 50.34 85 LYS A CA 1
ATOM 685 C C . LYS A 1 85 ? -33.655 6.495 -12.750 1.00 50.34 85 LYS A C 1
ATOM 687 O O . LYS A 1 85 ? -33.337 7.593 -13.194 1.00 50.34 85 LYS A O 1
ATOM 692 N N . GLU A 1 86 ? -34.072 5.488 -13.504 1.00 50.56 86 GLU A N 1
ATOM 693 C CA . GLU A 1 86 ? -34.869 5.782 -14.691 1.00 50.56 86 GLU A CA 1
ATOM 694 C C . GLU A 1 86 ? -36.331 5.951 -14.240 1.00 50.56 86 G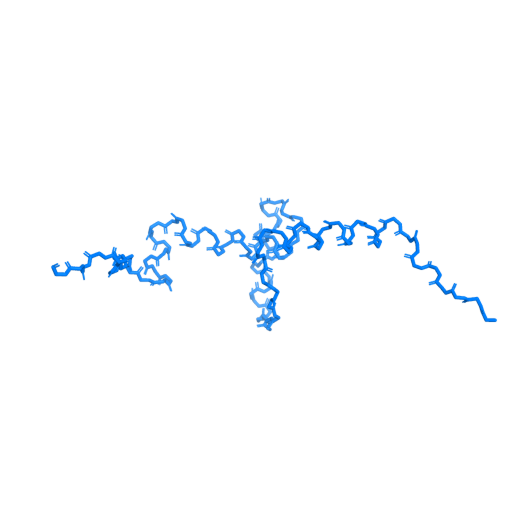LU A C 1
ATOM 696 O O . GLU A 1 86 ? -36.738 5.278 -13.284 1.00 50.56 86 GLU A O 1
ATOM 701 N N . PRO A 1 87 ? -37.065 6.916 -14.822 1.00 60.25 87 PRO A N 1
ATOM 702 C CA . PRO A 1 87 ? -38.488 7.122 -14.563 1.00 60.25 87 PRO A CA 1
ATOM 703 C C . PRO A 1 87 ? -39.363 5.982 -15.096 1.00 60.25 87 PRO A C 1
ATOM 705 O O . PRO A 1 87 ? -38.975 5.347 -16.101 1.00 60.25 87 PRO A O 1
#

Nearest PDB structures (foldseek):
  7vp2-assembly1_B  TM=7.974E-01  e=1.486E+00  Arabidopsis thaliana
  7vp4-assembly1_B  TM=7.988E-01  e=1.813E+00  Arabidopsis thaliana
  7vp5-assembly1_B  TM=8.105E-01  e=2.213E+00  Arabidopsis thaliana
  5zkt-assembly1_A  TM=8.029E-01  e=3.084E+00  Oryza sativa Japonica Group
  2dam-assembly1_A  TM=4.766E-01  e=7.311E+00  Homo sapiens

pLDDT: mean 80.84, std 15.06, range [40.69, 97.06]

Secondary structure (DSSP, 8-state):
--------HHHHHHHHHHHHHHHTTPPP------HHHHHHHHHHHHHTT-S-HHHHHHHHHHHHHHSHHHHHHHH-S-PPP------

Organism: Sphingobium yanoikuyae (NCBI:txid13690)

Solvent-accessible surface area (backbone atoms only — not comparable to full-atom values): 5548 Å² total; per-residue (Å²): 133,86,80,81,77,76,78,47,73,63,52,58,49,51,52,57,48,48,53,52,39,55,75,72,65,60,79,91,81,90,79,92,72,56,72,68,55,52,53,52,46,51,54,51,18,61,76,70,67,45,95,38,70,66,55,36,53,50,53,52,54,53,44,30,71,71,33,73,65,49,18,37,73,76,72,39,74,84,71,75,73,84,82,80,78,76,136

Sequence (87 aa):
MPEKDSTTRSARSMRRKKLREDAAGYRRSTYALSPTSIDIVEKIRQRLTLPSREATINAILERIDSDILLRYEFLGPRTPDRANKEP